Protein AF-A0A450TP76-F1 (afdb_monomer_lite)

Structure (mmCIF, N/CA/C/O backbone):
data_AF-A0A450TP76-F1
#
_entry.id   AF-A0A450TP76-F1
#
loop_
_atom_site.group_PDB
_atom_site.id
_atom_site.type_symbol
_atom_site.label_atom_id
_atom_site.label_alt_id
_atom_site.label_comp_id
_atom_site.label_asym_id
_atom_site.label_entity_id
_atom_site.label_seq_id
_atom_site.pdbx_PDB_ins_code
_atom_site.Cartn_x
_atom_site.Cartn_y
_atom_site.Cartn_z
_atom_site.occupancy
_atom_site.B_iso_or_equiv
_atom_site.auth_seq_id
_atom_site.auth_comp_id
_atom_site.auth_asym_id
_atom_site.auth_atom_id
_atom_site.pdbx_PDB_model_num
ATOM 1 N N . MET A 1 1 ? 53.605 15.739 -13.878 1.00 35.47 1 MET A N 1
ATOM 2 C CA . MET A 1 1 ? 52.770 15.724 -15.098 1.00 35.47 1 MET A CA 1
ATOM 3 C C . MET A 1 1 ? 51.366 15.284 -14.713 1.00 35.47 1 MET A C 1
ATOM 5 O O . MET A 1 1 ? 51.216 14.140 -14.309 1.00 35.47 1 MET A O 1
ATOM 9 N N . ASN A 1 2 ? 50.372 16.176 -14.780 1.00 50.88 2 ASN A N 1
ATOM 10 C CA . ASN A 1 2 ? 48.962 15.803 -14.623 1.00 50.88 2 ASN A CA 1
ATOM 11 C C . ASN A 1 2 ? 48.402 15.445 -15.998 1.00 50.88 2 ASN A C 1
ATOM 13 O O . ASN A 1 2 ? 48.177 16.322 -16.831 1.00 50.88 2 ASN A O 1
ATOM 17 N N . ASN A 1 3 ? 48.196 14.153 -16.227 1.00 54.59 3 ASN A N 1
ATOM 18 C CA . ASN A 1 3 ? 47.532 13.654 -17.420 1.00 54.59 3 ASN A CA 1
ATOM 19 C C . ASN A 1 3 ? 46.022 13.800 -17.208 1.00 54.59 3 ASN A C 1
ATOM 21 O O . ASN A 1 3 ? 45.378 12.902 -16.670 1.00 54.59 3 ASN A O 1
ATOM 25 N N . PHE A 1 4 ? 45.458 14.948 -17.588 1.00 59.00 4 PHE A N 1
ATOM 26 C CA . PHE A 1 4 ? 44.009 15.110 -17.662 1.00 59.00 4 PHE A CA 1
ATOM 27 C C . PHE A 1 4 ? 43.481 14.199 -18.770 1.00 59.00 4 PHE A C 1
ATOM 29 O O . PHE A 1 4 ? 43.553 14.518 -19.954 1.00 59.00 4 PHE A O 1
ATOM 36 N N . SER A 1 5 ? 43.001 13.022 -18.378 1.00 60.44 5 SER A N 1
ATOM 37 C CA . SER A 1 5 ? 42.274 12.139 -19.276 1.00 60.44 5 SER A CA 1
ATOM 38 C C . SER A 1 5 ? 40.857 12.683 -19.410 1.00 60.44 5 SER A C 1
ATOM 40 O O . SER A 1 5 ? 40.058 12.598 -18.481 1.00 60.44 5 SER A O 1
ATOM 42 N N . SER A 1 6 ? 40.571 13.297 -20.553 1.00 67.12 6 SER A N 1
ATOM 43 C CA . SER A 1 6 ? 39.218 13.639 -20.974 1.00 67.12 6 SER A CA 1
ATOM 44 C C . SER A 1 6 ? 38.911 12.802 -22.209 1.00 67.12 6 SER A C 1
ATOM 46 O O . SER A 1 6 ? 39.589 12.931 -23.228 1.00 67.12 6 SER A O 1
ATOM 48 N N . SER A 1 7 ? 37.945 11.890 -22.101 1.00 63.94 7 SER A N 1
ATOM 49 C CA . SER A 1 7 ? 37.386 11.202 -23.267 1.00 63.94 7 SER A CA 1
ATOM 50 C C . SER A 1 7 ? 36.231 12.025 -23.810 1.00 63.94 7 SER A C 1
ATOM 52 O O . SER A 1 7 ? 35.355 12.434 -23.052 1.00 63.94 7 SER A O 1
ATOM 54 N N . ALA A 1 8 ? 36.209 12.241 -25.125 1.00 64.12 8 ALA A N 1
ATOM 55 C CA . ALA A 1 8 ? 35.054 12.821 -25.791 1.00 64.12 8 ALA A CA 1
ATOM 56 C C . ALA A 1 8 ? 33.829 11.919 -25.563 1.00 64.12 8 ALA A C 1
ATOM 58 O O . ALA A 1 8 ? 33.860 10.726 -25.878 1.00 64.12 8 ALA A O 1
ATOM 59 N N . THR A 1 9 ? 32.754 12.482 -25.015 1.00 58.75 9 THR A N 1
ATOM 60 C CA . THR A 1 9 ? 31.431 11.851 -24.991 1.00 58.75 9 THR A CA 1
ATOM 61 C C . THR A 1 9 ? 30.924 11.792 -26.430 1.00 58.75 9 THR A C 1
ATOM 63 O O . THR A 1 9 ? 30.405 12.779 -26.951 1.00 58.75 9 THR A O 1
ATOM 66 N N . SER A 1 10 ? 31.163 10.679 -27.128 1.00 56.47 10 SER A N 1
ATOM 67 C CA . SER A 1 10 ? 30.574 10.463 -28.451 1.00 56.47 10 SER A CA 1
ATOM 68 C C . SER A 1 10 ? 29.093 10.106 -28.278 1.00 56.47 10 SER A C 1
ATOM 70 O O . SER A 1 10 ? 28.816 9.165 -27.532 1.00 56.47 10 SER A O 1
ATOM 72 N N . PRO A 1 11 ? 28.157 10.753 -28.993 1.00 57.94 11 PRO A N 1
ATOM 73 C CA . PRO A 1 11 ? 26.722 10.464 -28.872 1.00 57.94 11 PRO A CA 1
ATOM 74 C C . PRO A 1 11 ? 26.358 9.021 -29.268 1.00 57.94 11 PRO A C 1
ATOM 76 O O . PRO A 1 11 ? 25.344 8.501 -28.825 1.00 57.94 11 PRO A O 1
ATOM 79 N N . ASP A 1 12 ? 27.219 8.358 -30.044 1.00 58.19 12 ASP A N 1
ATOM 80 C CA . ASP A 1 12 ? 27.101 6.955 -30.477 1.00 58.19 12 ASP A CA 1
ATOM 81 C C . ASP A 1 12 ? 27.296 5.933 -29.334 1.00 58.19 12 ASP A C 1
ATOM 83 O O . ASP A 1 12 ? 26.926 4.770 -29.440 1.00 58.19 12 ASP A O 1
ATOM 87 N N . ARG A 1 13 ? 27.875 6.356 -28.201 1.00 57.38 13 ARG A N 1
ATOM 88 C CA . ARG A 1 13 ? 28.107 5.489 -27.029 1.00 57.38 13 ARG A CA 1
ATOM 89 C C . ARG A 1 13 ? 26.984 5.533 -25.996 1.00 57.38 13 ARG A C 1
ATOM 91 O O . ARG A 1 13 ? 26.977 4.698 -25.096 1.00 57.38 13 ARG A O 1
ATOM 98 N N . ASP A 1 14 ? 26.054 6.472 -26.146 1.00 63.97 14 ASP A N 1
ATOM 99 C CA . ASP A 1 14 ? 24.886 6.633 -25.276 1.00 63.97 14 ASP A CA 1
ATOM 100 C C . ASP A 1 14 ? 23.625 5.987 -25.875 1.00 63.97 14 ASP A C 1
ATOM 102 O O . ASP A 1 14 ? 22.513 6.203 -25.387 1.00 63.97 14 ASP A O 1
ATOM 106 N N . GLU A 1 15 ? 23.774 5.172 -26.925 1.00 71.38 15 GLU A N 1
ATOM 107 C CA . GLU A 1 15 ? 22.676 4.395 -27.495 1.00 71.38 15 GLU A CA 1
ATOM 108 C C . GLU A 1 15 ? 22.346 3.202 -26.584 1.00 71.38 15 GLU A C 1
ATOM 110 O O . GLU A 1 15 ? 22.737 2.055 -26.801 1.00 71.38 15 GLU A O 1
ATOM 115 N N . TYR A 1 16 ? 21.625 3.491 -25.501 1.00 75.12 16 TYR A N 1
ATOM 116 C CA . TYR A 1 16 ? 21.031 2.466 -24.656 1.00 75.12 16 TYR A CA 1
ATOM 117 C C . TYR A 1 16 ? 19.843 1.826 -25.384 1.00 75.12 16 TYR A C 1
ATOM 119 O O . TYR A 1 16 ? 19.025 2.537 -25.981 1.00 75.12 16 TYR A O 1
ATOM 127 N N . PRO A 1 17 ? 19.686 0.491 -25.308 1.00 81.62 17 PRO A N 1
ATOM 128 C CA . PRO A 1 17 ? 18.506 -0.159 -25.851 1.00 81.62 17 PRO A CA 1
ATOM 129 C C . PRO A 1 17 ? 17.259 0.424 -25.186 1.00 81.62 17 PRO A C 1
ATOM 131 O O . PRO A 1 17 ? 17.207 0.613 -23.967 1.00 81.62 17 PRO A O 1
ATOM 134 N N . LYS A 1 18 ? 16.242 0.723 -25.998 1.00 85.94 18 LYS A N 1
ATOM 135 C CA . LYS A 1 18 ? 14.968 1.239 -25.493 1.00 85.94 18 LYS A CA 1
ATOM 136 C C . LYS A 1 18 ? 14.377 0.227 -24.517 1.00 85.94 18 LYS A C 1
ATOM 138 O O . LYS A 1 18 ? 14.218 -0.938 -24.869 1.00 85.94 18 LYS A O 1
ATOM 143 N N . VAL A 1 19 ? 14.025 0.693 -23.321 1.00 87.94 19 VAL A N 1
ATOM 144 C CA . VAL A 1 19 ? 13.337 -0.128 -22.320 1.00 87.94 19 VAL A CA 1
ATOM 145 C C . VAL A 1 19 ? 12.014 -0.607 -22.912 1.00 87.94 19 VAL A C 1
ATOM 147 O O . VAL A 1 19 ? 11.170 0.200 -23.304 1.00 87.94 19 VAL A O 1
ATOM 150 N N . THR A 1 20 ? 11.849 -1.923 -22.996 1.00 91.94 20 THR A N 1
ATOM 151 C CA . THR A 1 20 ? 10.643 -2.563 -23.522 1.00 91.94 20 THR A CA 1
ATOM 152 C C . THR A 1 20 ? 9.717 -3.003 -22.389 1.00 91.94 20 THR A C 1
ATOM 154 O O . THR A 1 20 ? 10.132 -3.152 -21.239 1.00 91.94 20 THR A O 1
ATOM 157 N N . GLN A 1 21 ? 8.450 -3.281 -22.708 1.00 90.12 21 GLN A N 1
ATOM 158 C CA . GLN A 1 21 ? 7.511 -3.851 -21.734 1.00 90.12 21 GLN A CA 1
ATOM 159 C C . GLN A 1 21 ? 8.015 -5.193 -21.173 1.00 90.12 21 GLN A C 1
ATOM 161 O O . GLN A 1 21 ? 7.918 -5.433 -19.974 1.00 90.12 21 GLN A O 1
ATOM 166 N N . ALA A 1 22 ? 8.665 -6.013 -22.007 1.00 90.31 22 ALA A N 1
ATOM 167 C CA . ALA A 1 22 ? 9.261 -7.281 -21.587 1.00 90.31 22 ALA A CA 1
ATOM 168 C C . ALA A 1 22 ? 10.394 -7.106 -20.556 1.00 90.31 22 ALA A C 1
ATOM 170 O O . ALA A 1 22 ? 10.682 -8.023 -19.784 1.00 90.31 22 ALA A O 1
ATOM 171 N N . ASP A 1 23 ? 11.049 -5.944 -20.516 1.00 89.62 23 ASP A N 1
ATOM 172 C CA . ASP A 1 23 ? 12.054 -5.635 -19.495 1.00 89.62 23 ASP A CA 1
ATOM 173 C C . ASP A 1 23 ? 11.399 -5.319 -18.149 1.00 89.62 23 ASP A C 1
ATOM 175 O O . ASP A 1 23 ? 11.878 -5.770 -17.108 1.00 89.62 23 ASP A O 1
ATOM 179 N N . LEU A 1 24 ? 10.263 -4.618 -18.172 1.00 88.88 24 LEU A N 1
ATOM 180 C CA . LEU A 1 24 ? 9.474 -4.320 -16.977 1.00 88.88 24 LEU A CA 1
ATOM 181 C C . LEU A 1 24 ? 8.795 -5.572 -16.415 1.00 88.88 24 LEU A C 1
ATOM 183 O O . LEU A 1 24 ? 8.792 -5.769 -15.202 1.00 88.88 24 LEU A O 1
ATOM 187 N N . ASP A 1 25 ? 8.280 -6.445 -17.280 1.00 88.31 25 ASP A N 1
ATOM 188 C CA . ASP A 1 25 ? 7.608 -7.683 -16.870 1.00 88.31 25 ASP A CA 1
ATOM 189 C C . ASP A 1 25 ? 8.575 -8.659 -16.178 1.00 88.31 25 ASP A C 1
ATOM 191 O O . ASP A 1 25 ? 8.190 -9.412 -15.283 1.00 88.31 25 ASP A O 1
ATOM 195 N N . ARG A 1 26 ? 9.861 -8.621 -16.555 1.00 87.69 26 ARG A N 1
ATOM 196 C CA . ARG A 1 26 ? 10.935 -9.405 -15.920 1.00 87.69 26 ARG A CA 1
ATOM 197 C C . ARG A 1 26 ? 11.525 -8.732 -14.678 1.00 87.69 26 ARG A C 1
ATOM 199 O O . ARG A 1 26 ? 12.296 -9.369 -13.952 1.00 87.69 26 ARG A O 1
ATOM 206 N N . ALA A 1 27 ? 11.207 -7.464 -14.425 1.00 87.94 27 ALA A N 1
ATOM 207 C CA . ALA A 1 27 ? 11.795 -6.708 -13.331 1.00 87.94 27 ALA A CA 1
ATOM 208 C C . ALA A 1 27 ? 11.335 -7.240 -11.963 1.00 87.94 27 ALA A C 1
ATOM 210 O O . ALA A 1 27 ? 10.174 -7.590 -11.750 1.00 87.94 27 ALA A O 1
ATOM 211 N N . ARG A 1 28 ? 12.256 -7.265 -10.992 1.00 86.38 28 ARG A N 1
ATOM 212 C CA . ARG A 1 28 ? 11.961 -7.627 -9.598 1.00 86.38 28 ARG A CA 1
ATOM 213 C C . ARG A 1 28 ? 12.002 -6.389 -8.716 1.00 86.38 28 ARG A C 1
ATOM 215 O O . ARG A 1 28 ? 12.976 -5.641 -8.751 1.00 86.38 28 ARG A O 1
ATOM 222 N N . PHE A 1 29 ? 10.968 -6.205 -7.900 1.00 84.94 29 PHE A N 1
ATOM 223 C CA . PHE A 1 29 ? 10.948 -5.151 -6.891 1.00 84.94 29 PHE A CA 1
ATOM 224 C C . PHE A 1 29 ? 11.952 -5.479 -5.778 1.00 84.94 29 PHE A C 1
ATOM 226 O O . PHE A 1 29 ? 11.985 -6.607 -5.282 1.00 84.94 29 PHE A O 1
ATOM 233 N N . ARG A 1 30 ? 12.811 -4.515 -5.434 1.00 86.00 30 ARG A N 1
ATOM 234 C CA . ARG A 1 30 ? 13.863 -4.679 -4.426 1.00 86.00 30 ARG A CA 1
ATOM 235 C C . ARG A 1 30 ? 13.968 -3.427 -3.559 1.00 86.00 30 ARG A C 1
ATOM 237 O O . ARG A 1 30 ? 13.882 -2.321 -4.086 1.00 86.00 30 ARG A O 1
ATOM 244 N N . VAL A 1 31 ? 14.234 -3.608 -2.269 1.00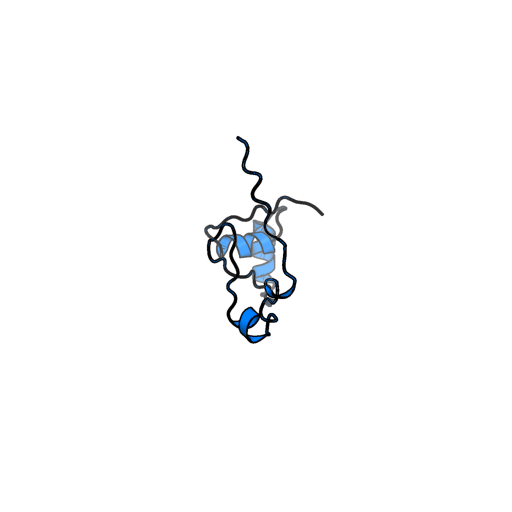 84.44 31 VAL A N 1
ATOM 245 C CA . VAL A 1 31 ? 14.571 -2.545 -1.307 1.00 84.44 31 VAL A CA 1
ATOM 246 C C . VAL A 1 31 ? 15.898 -2.926 -0.654 1.00 84.44 31 VAL A C 1
ATOM 248 O O . VAL A 1 31 ? 16.088 -4.077 -0.275 1.00 84.44 31 VAL A O 1
ATOM 251 N N . GLY A 1 32 ? 16.875 -2.014 -0.610 1.00 87.56 32 GLY A N 1
ATOM 252 C CA . GLY A 1 32 ? 18.207 -2.329 -0.067 1.00 87.56 32 GLY A CA 1
ATOM 253 C C . GLY A 1 32 ? 18.911 -3.495 -0.779 1.00 87.56 32 GLY A C 1
ATOM 254 O O . GLY A 1 32 ? 19.598 -4.285 -0.143 1.00 87.56 32 GLY A O 1
ATOM 255 N N . LEU A 1 33 ? 18.696 -3.642 -2.094 1.00 84.44 33 LEU A N 1
ATOM 256 C CA . LEU A 1 33 ? 19.159 -4.775 -2.914 1.00 84.44 33 LEU A CA 1
ATOM 257 C C . LEU A 1 33 ? 18.555 -6.141 -2.538 1.00 84.44 33 LEU A C 1
ATOM 259 O O . LEU A 1 33 ? 18.896 -7.142 -3.170 1.00 84.44 33 LEU A O 1
ATOM 263 N N . GLN A 1 34 ? 17.608 -6.218 -1.608 1.00 83.56 34 GLN A N 1
ATOM 264 C CA . GLN A 1 34 ? 16.889 -7.451 -1.292 1.00 83.56 34 GLN A CA 1
ATOM 265 C C . GLN A 1 34 ? 15.569 -7.516 -2.069 1.00 83.56 34 GLN A C 1
ATOM 267 O O . GLN A 1 34 ? 14.904 -6.489 -2.200 1.00 83.56 34 GLN A O 1
ATOM 272 N N . PRO A 1 35 ? 15.202 -8.672 -2.657 1.00 82.38 35 PRO A N 1
ATOM 273 C CA . PRO A 1 35 ? 13.895 -8.847 -3.279 1.00 82.38 35 PRO A CA 1
ATOM 274 C C . PRO A 1 35 ? 12.797 -8.707 -2.229 1.00 82.38 35 PRO A C 1
ATOM 276 O O . PRO A 1 35 ? 12.797 -9.435 -1.242 1.00 82.38 35 PRO A O 1
ATOM 279 N N . GLU A 1 36 ? 11.865 -7.791 -2.480 1.00 81.94 36 GLU A N 1
ATOM 280 C CA . GLU A 1 36 ? 10.809 -7.442 -1.534 1.00 81.94 36 GLU A CA 1
ATOM 281 C C . GLU A 1 36 ? 9.441 -7.808 -2.131 1.00 81.94 36 GLU A C 1
ATOM 283 O O . GLU A 1 36 ? 9.176 -7.495 -3.303 1.00 81.94 36 GLU A O 1
ATOM 288 N N . PRO A 1 37 ? 8.551 -8.484 -1.381 1.00 79.50 37 PRO A N 1
ATOM 289 C CA . PRO A 1 37 ? 7.178 -8.685 -1.817 1.00 79.50 37 PRO A CA 1
ATOM 290 C C . PRO A 1 37 ? 6.483 -7.344 -2.070 1.00 79.50 37 PRO A C 1
ATOM 292 O O . PRO A 1 37 ? 6.586 -6.386 -1.305 1.00 79.50 37 PRO A O 1
ATOM 295 N N . ARG A 1 38 ? 5.717 -7.263 -3.160 1.00 77.44 38 ARG A N 1
ATOM 296 C CA . ARG A 1 38 ? 4.904 -6.072 -3.427 1.00 77.44 38 ARG A CA 1
ATOM 297 C C . ARG A 1 38 ? 3.736 -6.050 -2.450 1.00 77.44 38 ARG A C 1
ATOM 299 O O . ARG A 1 38 ? 3.020 -7.042 -2.325 1.00 77.44 38 ARG A O 1
ATOM 306 N N . ARG A 1 39 ? 3.501 -4.904 -1.808 1.00 76.00 39 ARG A N 1
ATOM 307 C CA . ARG A 1 39 ? 2.335 -4.706 -0.942 1.00 76.00 39 ARG A CA 1
ATOM 308 C C . ARG A 1 39 ? 1.053 -4.907 -1.751 1.00 76.00 39 ARG A C 1
ATOM 310 O O . ARG A 1 39 ? 0.774 -4.146 -2.675 1.00 76.00 39 ARG A O 1
ATOM 317 N N . GLN A 1 40 ? 0.268 -5.914 -1.384 1.00 73.56 40 GLN A N 1
ATOM 318 C CA . GLN A 1 40 ? -1.024 -6.185 -2.008 1.00 73.56 40 GLN A CA 1
ATOM 319 C C . GLN A 1 40 ? -2.141 -5.541 -1.189 1.00 73.56 40 GLN A C 1
ATOM 321 O O . GLN A 1 40 ? -2.183 -5.651 0.038 1.00 73.56 40 GLN A O 1
ATOM 326 N N . ARG A 1 41 ? -3.055 -4.849 -1.872 1.00 78.12 41 ARG A N 1
ATOM 327 C CA . ARG A 1 41 ? -4.295 -4.361 -1.269 1.00 78.12 41 ARG A CA 1
ATOM 328 C C . ARG A 1 41 ? -5.414 -5.302 -1.677 1.00 78.12 41 ARG A C 1
ATOM 330 O O . ARG A 1 41 ? -5.754 -5.372 -2.852 1.00 78.12 41 ARG A O 1
ATOM 337 N N . ILE A 1 42 ? -5.993 -5.973 -0.692 1.00 80.25 42 ILE A N 1
ATOM 338 C CA . ILE A 1 42 ? -7.166 -6.824 -0.876 1.00 80.25 42 ILE A CA 1
ATOM 339 C C . ILE A 1 42 ? -8.371 -6.215 -0.158 1.00 80.25 42 ILE A C 1
ATOM 341 O O . ILE A 1 42 ? -8.224 -5.553 0.873 1.00 80.25 42 ILE A O 1
ATOM 345 N N . THR A 1 43 ? -9.556 -6.430 -0.723 1.00 82.38 43 THR A N 1
ATOM 346 C CA . THR A 1 43 ? -10.841 -6.111 -0.094 1.00 82.38 43 THR A CA 1
ATOM 347 C C . THR A 1 43 ? -11.457 -7.426 0.357 1.00 82.38 43 THR A C 1
ATOM 349 O O . THR A 1 43 ? -11.684 -8.304 -0.470 1.00 82.38 43 THR A O 1
ATOM 352 N N . LEU A 1 44 ? -11.698 -7.569 1.659 1.00 81.44 44 LEU A N 1
ATOM 353 C CA . LEU A 1 44 ? -12.288 -8.764 2.254 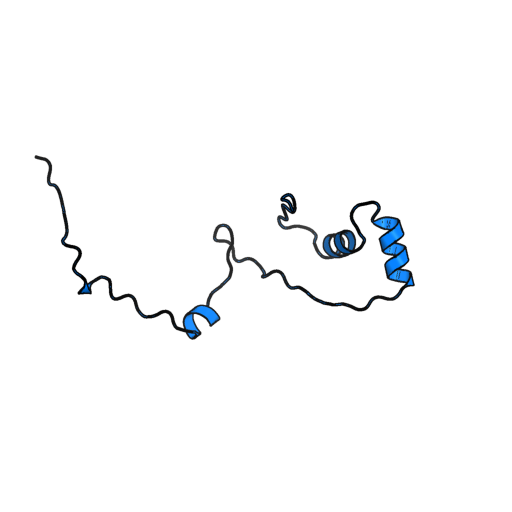1.00 81.44 44 LEU A CA 1
ATOM 354 C C . LEU A 1 44 ? -13.564 -8.378 3.000 1.00 81.44 44 LEU A C 1
ATOM 356 O O . LEU A 1 44 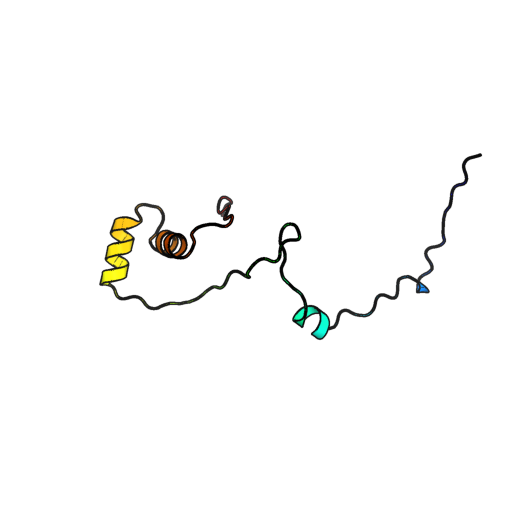? -13.559 -7.424 3.779 1.00 81.44 44 LEU A O 1
ATOM 360 N N . SER A 1 45 ? -14.632 -9.136 2.779 1.00 84.06 45 SER A N 1
ATOM 361 C CA . SER A 1 45 ? -15.853 -9.041 3.576 1.00 84.06 45 SER A CA 1
ATOM 362 C C . SER A 1 45 ? -15.698 -9.890 4.835 1.00 84.06 45 SER A C 1
ATOM 364 O O . SER A 1 45 ? -15.379 -11.073 4.747 1.00 84.06 45 SER A O 1
ATOM 366 N N . LEU A 1 46 ? -15.917 -9.286 6.000 1.00 83.44 46 LEU A N 1
ATOM 367 C CA . LEU A 1 46 ? -15.866 -9.953 7.301 1.00 83.44 46 LEU A CA 1
ATOM 368 C C . LEU A 1 46 ? -17.245 -9.896 7.959 1.00 83.44 46 LEU A C 1
ATOM 370 O O . LEU A 1 46 ? -17.979 -8.926 7.775 1.00 83.44 46 LEU A O 1
ATOM 374 N N . ASP A 1 47 ? -17.568 -10.926 8.738 1.00 88.62 47 ASP A N 1
ATOM 375 C CA . ASP A 1 47 ? -18.757 -10.942 9.591 1.00 88.62 47 ASP A CA 1
ATOM 376 C C . ASP A 1 47 ? -18.676 -9.814 10.640 1.00 88.62 47 ASP A C 1
ATOM 378 O O . ASP A 1 47 ? -17.602 -9.490 11.158 1.00 88.62 47 ASP A O 1
ATOM 382 N N . ILE A 1 48 ? -19.828 -9.232 10.965 1.00 88.12 48 ILE A N 1
ATOM 383 C CA . ILE A 1 48 ? -20.012 -8.169 11.955 1.00 88.12 48 ILE A CA 1
ATOM 384 C C . ILE A 1 48 ? -19.433 -8.588 13.309 1.00 88.12 48 ILE A C 1
ATOM 386 O O . ILE A 1 48 ? -18.692 -7.813 13.914 1.00 88.12 48 ILE A O 1
ATOM 390 N N . ASN A 1 49 ? -19.671 -9.833 13.735 1.00 87.56 49 ASN A N 1
ATOM 391 C CA . ASN A 1 49 ? -19.176 -10.338 15.021 1.00 87.56 49 ASN A CA 1
ATOM 392 C C . ASN A 1 49 ? -17.640 -10.299 15.105 1.00 87.56 49 ASN A C 1
ATOM 394 O O . ASN A 1 49 ? -17.059 -9.961 16.138 1.00 87.56 49 ASN A O 1
ATOM 398 N N . LEU A 1 50 ? -16.962 -10.601 13.993 1.00 83.56 50 LEU A N 1
ATOM 399 C CA . LEU A 1 50 ? -15.503 -10.539 13.909 1.00 83.56 50 LEU A CA 1
ATOM 400 C C . LEU A 1 50 ? -15.011 -9.091 13.923 1.00 83.56 50 LEU A C 1
ATOM 402 O O . LEU A 1 50 ? -14.035 -8.777 14.604 1.00 83.56 50 LEU A O 1
ATOM 406 N N . ILE A 1 51 ? -15.696 -8.196 13.207 1.00 83.00 51 ILE A N 1
ATOM 407 C CA . ILE A 1 51 ? -15.361 -6.768 13.195 1.00 83.00 51 ILE A CA 1
ATOM 408 C C . ILE A 1 51 ? -15.473 -6.185 14.609 1.00 83.00 51 ILE A C 1
ATOM 410 O O . ILE A 1 51 ? -14.584 -5.446 15.028 1.00 83.00 51 ILE A O 1
ATOM 414 N N . GLU A 1 52 ? -16.523 -6.518 15.358 1.00 85.06 52 GLU A N 1
ATOM 415 C CA . GLU A 1 52 ? -16.717 -6.062 16.739 1.00 85.06 52 GLU A CA 1
ATOM 416 C C . GLU A 1 52 ? -15.652 -6.607 17.692 1.00 85.06 52 GLU A C 1
ATOM 418 O O . GLU A 1 52 ? -15.067 -5.838 18.460 1.00 85.06 52 GLU A O 1
ATOM 423 N N . TYR A 1 53 ? -15.315 -7.896 17.581 1.00 83.94 53 TYR A N 1
ATOM 424 C CA . TYR A 1 53 ? -14.223 -8.496 18.346 1.00 83.94 53 TYR A CA 1
ATOM 425 C C . TYR A 1 53 ? -12.905 -7.743 18.128 1.00 83.94 53 TYR A C 1
ATOM 427 O O . TYR A 1 53 ? -12.274 -7.298 19.092 1.00 83.94 53 TYR A O 1
ATOM 435 N N . PHE A 1 54 ? -12.507 -7.514 16.871 1.00 81.25 54 PHE A N 1
ATOM 436 C CA . PHE A 1 54 ? -11.266 -6.794 16.585 1.00 81.25 54 PHE A CA 1
ATOM 437 C C . PHE A 1 54 ? -11.343 -5.310 16.940 1.00 81.25 54 PHE A C 1
ATOM 439 O O . PHE A 1 54 ? -10.337 -4.754 17.373 1.00 81.25 54 PHE A O 1
ATOM 446 N N . LYS A 1 55 ? -12.507 -4.662 16.820 1.00 81.19 55 LYS A N 1
ATOM 447 C CA . LYS A 1 55 ? -12.704 -3.287 17.306 1.00 81.19 55 LYS A CA 1
ATOM 448 C C . LYS A 1 55 ? -12.477 -3.192 18.814 1.00 81.19 55 LYS A C 1
ATOM 450 O O . LYS A 1 55 ? -11.776 -2.287 19.248 1.00 81.19 55 LYS A O 1
ATOM 455 N N . SER A 1 56 ? -12.994 -4.144 19.593 1.00 82.81 56 SER A N 1
ATOM 456 C CA . SER A 1 56 ? -12.791 -4.175 21.050 1.00 82.81 56 SER A CA 1
ATOM 457 C C . SER A 1 56 ? -11.325 -4.405 21.442 1.00 82.81 56 SER A C 1
ATOM 459 O O . SER A 1 56 ? -10.862 -3.895 22.458 1.00 82.81 56 SER A O 1
ATOM 461 N N . LYS A 1 57 ? -10.577 -5.148 20.616 1.00 79.62 57 LYS A N 1
ATOM 462 C CA . LYS A 1 57 ? -9.165 -5.481 20.845 1.00 79.62 57 LYS A CA 1
ATOM 463 C C . LYS A 1 57 ? -8.182 -4.427 20.333 1.00 79.62 57 LYS A C 1
ATOM 465 O O . LYS A 1 57 ? -7.075 -4.356 20.852 1.00 79.62 57 LYS A O 1
ATOM 470 N N . ALA A 1 58 ? -8.545 -3.647 19.314 1.00 72.31 58 ALA A N 1
ATOM 471 C CA . ALA A 1 58 ? -7.620 -2.751 18.612 1.00 72.31 58 ALA A CA 1
ATOM 472 C C . ALA A 1 58 ? -7.342 -1.425 19.322 1.00 72.31 58 ALA A C 1
ATOM 474 O O . ALA A 1 58 ? -6.381 -0.749 18.953 1.00 72.31 58 ALA A O 1
ATOM 475 N N . GLY A 1 59 ? -8.164 -1.044 20.305 1.00 70.81 59 GLY A N 1
ATOM 476 C CA . GLY A 1 59 ? -8.057 0.268 20.945 1.00 70.81 59 GLY A CA 1
ATOM 477 C C . GLY A 1 59 ? -8.019 1.391 19.899 1.00 70.81 59 GLY A C 1
ATOM 478 O O . GLY A 1 59 ? -8.844 1.422 18.987 1.00 70.81 59 GLY A O 1
ATOM 479 N N . GLU A 1 60 ? -7.024 2.275 19.989 1.00 64.00 60 GLU A N 1
ATOM 480 C CA . GLU A 1 60 ? -6.834 3.407 19.065 1.00 64.00 60 GLU A CA 1
ATOM 481 C C . GLU A 1 60 ? -6.252 3.023 17.693 1.00 64.00 60 GLU A C 1
ATOM 483 O O . GLU A 1 60 ? -6.395 3.774 16.731 1.00 64.00 60 GLU A O 1
ATOM 488 N N . GLN A 1 61 ? -5.612 1.855 17.553 1.00 63.75 61 GLN A N 1
ATOM 489 C CA . GLN A 1 61 ? -4.856 1.516 16.337 1.00 63.75 61 GLN A CA 1
ATOM 490 C C . GLN A 1 61 ? -5.721 1.011 15.171 1.00 63.75 61 GLN A C 1
ATOM 492 O O . GLN A 1 61 ? -5.207 0.770 14.077 1.00 63.75 61 GLN A O 1
ATOM 497 N N . GLY A 1 62 ? -7.037 0.892 15.359 1.00 71.94 62 GLY A N 1
ATOM 498 C CA . GLY A 1 62 ? -7.971 0.417 14.341 1.00 71.94 62 GLY A CA 1
ATOM 499 C C . GLY A 1 62 ? -7.820 -1.081 14.039 1.00 71.94 62 GLY A C 1
ATOM 500 O O . GLY A 1 62 ? -6.726 -1.626 13.908 1.00 71.94 62 GLY A O 1
ATOM 501 N N . TYR A 1 63 ? -8.943 -1.783 13.882 1.00 77.12 63 TYR A N 1
ATOM 502 C CA . TYR A 1 63 ? -8.971 -3.245 13.698 1.00 77.12 63 TYR A CA 1
ATOM 503 C C . TYR A 1 63 ? -8.156 -3.745 12.491 1.00 77.12 63 TYR A C 1
ATOM 505 O O . TYR A 1 63 ? -7.635 -4.859 12.502 1.00 77.12 63 TYR A O 1
ATOM 513 N N . ARG A 1 64 ? -7.987 -2.907 11.460 1.00 72.75 64 ARG A N 1
ATOM 514 C CA . ARG A 1 64 ? -7.180 -3.217 10.271 1.00 72.75 64 ARG A CA 1
ATOM 515 C C . ARG A 1 64 ? -5.700 -3.431 10.604 1.00 72.75 64 ARG A C 1
ATOM 517 O O . ARG A 1 64 ? -5.057 -4.263 9.970 1.00 72.75 64 ARG A O 1
ATOM 524 N N . THR A 1 65 ? -5.169 -2.707 11.586 1.00 71.44 65 THR A N 1
ATOM 525 C CA . THR A 1 65 ? -3.763 -2.812 12.001 1.00 71.44 65 THR A CA 1
ATOM 526 C C . THR A 1 65 ? -3.510 -4.138 12.707 1.00 71.44 65 THR A C 1
ATOM 528 O O . THR A 1 65 ? -2.549 -4.823 12.372 1.00 71.44 65 THR A O 1
ATOM 531 N N . LEU A 1 66 ? -4.431 -4.571 13.578 1.00 68.12 66 LEU A N 1
ATOM 532 C CA . LEU A 1 66 ? -4.353 -5.884 14.227 1.00 68.12 66 LEU A CA 1
ATOM 533 C C . LEU A 1 66 ? -4.400 -7.042 13.228 1.00 68.12 66 LEU A C 1
ATOM 535 O O . LEU A 1 66 ? -3.624 -7.985 13.349 1.00 68.12 66 LEU A O 1
ATOM 539 N N . ILE A 1 67 ? -5.283 -6.971 12.229 1.00 73.06 67 ILE A N 1
ATOM 540 C CA . ILE A 1 67 ? -5.381 -8.014 11.198 1.00 73.06 67 ILE A CA 1
ATOM 541 C C . ILE A 1 67 ? -4.059 -8.131 10.432 1.00 73.06 67 ILE A C 1
ATOM 543 O O . ILE A 1 67 ? -3.585 -9.236 10.182 1.00 73.06 67 ILE A O 1
ATOM 547 N N . ASN A 1 68 ? -3.427 -7.008 10.092 1.00 70.12 68 ASN A N 1
ATOM 548 C CA . ASN A 1 68 ? -2.128 -7.037 9.422 1.00 70.12 68 ASN A CA 1
ATOM 549 C C . ASN A 1 68 ? -1.015 -7.565 10.342 1.00 70.12 68 ASN A C 1
ATOM 551 O O . ASN A 1 68 ? -0.148 -8.285 9.862 1.00 70.12 68 ASN A O 1
ATOM 555 N N . LEU A 1 69 ? -1.067 -7.259 11.643 1.00 64.00 69 LEU A N 1
ATOM 556 C CA . LEU A 1 69 ? -0.091 -7.719 12.636 1.00 64.00 69 LEU A CA 1
ATOM 557 C C . LEU A 1 69 ? -0.132 -9.245 12.825 1.00 64.00 69 LEU A C 1
ATOM 559 O O . LEU A 1 69 ? 0.908 -9.886 12.900 1.00 64.00 69 LEU A O 1
ATOM 563 N N . ILE A 1 70 ? -1.328 -9.842 12.850 1.00 62.00 70 ILE A N 1
ATOM 564 C CA . ILE A 1 70 ? -1.496 -11.301 12.991 1.00 62.00 70 ILE A CA 1
ATOM 565 C C . ILE A 1 70 ? -0.984 -12.040 11.748 1.00 62.00 70 ILE A C 1
ATOM 567 O O . ILE A 1 70 ? -0.393 -13.109 11.861 1.00 62.00 70 ILE A O 1
ATOM 571 N N . ASN A 1 71 ? -1.179 -11.458 10.562 1.00 58.66 71 ASN A N 1
ATOM 572 C CA . ASN A 1 71 ? -0.687 -12.029 9.306 1.00 58.66 71 ASN A CA 1
ATOM 573 C C . ASN A 1 71 ? 0.804 -11.746 9.054 1.00 58.66 71 ASN A C 1
ATOM 575 O O . ASN A 1 71 ? 1.378 -12.293 8.115 1.00 58.66 71 ASN A O 1
ATOM 579 N N . GLY A 1 72 ? 1.417 -10.879 9.861 1.00 53.03 72 GLY A N 1
ATOM 580 C CA . GLY A 1 72 ? 2.760 -10.358 9.660 1.00 53.03 72 GLY A CA 1
ATOM 581 C C . GLY A 1 72 ? 3.568 -10.411 10.946 1.00 53.03 72 GLY A C 1
ATOM 582 O O . GLY A 1 72 ? 3.843 -9.380 11.552 1.00 53.03 72 GLY A O 1
ATOM 583 N N . SER A 1 73 ? 3.997 -11.609 11.340 1.00 46.06 73 SER A N 1
ATOM 584 C CA . SER A 1 73 ? 5.253 -11.694 12.080 1.00 46.06 73 SER A CA 1
ATOM 585 C C . SER A 1 73 ? 6.374 -11.294 11.124 1.00 46.06 73 SER A C 1
ATOM 587 O O . SER A 1 73 ? 6.738 -12.072 10.249 1.00 46.06 73 SER A O 1
ATOM 589 N N . ASP A 1 74 ? 6.864 -10.072 11.333 1.00 52.59 74 ASP A N 1
ATOM 590 C CA . ASP A 1 74 ? 8.170 -9.562 10.914 1.00 52.59 74 ASP A CA 1
ATOM 591 C C . ASP A 1 74 ? 8.367 -9.350 9.401 1.00 52.59 74 ASP A C 1
ATOM 593 O O . ASP A 1 74 ? 8.403 -10.315 8.643 1.00 52.59 74 ASP A O 1
ATOM 597 N N . ARG A 1 75 ? 8.460 -8.077 8.972 1.00 51.91 75 ARG A N 1
ATOM 598 C CA . ARG A 1 75 ? 9.582 -7.437 8.236 1.00 51.91 75 ARG A CA 1
ATOM 599 C C . ARG A 1 75 ? 9.239 -5.953 8.024 1.00 51.91 75 ARG A C 1
ATOM 601 O O . ARG A 1 75 ? 8.414 -5.608 7.184 1.00 51.91 75 ARG A O 1
ATOM 608 N N . ASP A 1 76 ? 9.827 -5.091 8.848 1.00 47.78 76 ASP A N 1
ATOM 609 C CA . ASP A 1 76 ? 10.080 -3.667 8.584 1.00 47.78 76 ASP A CA 1
ATOM 610 C C . ASP A 1 76 ? 8.936 -2.824 7.988 1.00 47.78 76 ASP A C 1
ATOM 612 O O . ASP A 1 76 ? 8.935 -2.440 6.819 1.00 47.78 76 ASP A O 1
ATOM 616 N N . CYS A 1 77 ? 7.985 -2.419 8.830 1.00 43.12 77 CYS A N 1
ATOM 617 C CA . CYS A 1 77 ? 7.068 -1.326 8.505 1.00 43.12 77 CYS A CA 1
ATOM 618 C C . CYS A 1 77 ? 7.363 -0.105 9.389 1.00 43.12 77 CYS A C 1
ATOM 620 O O . CYS A 1 77 ? 6.775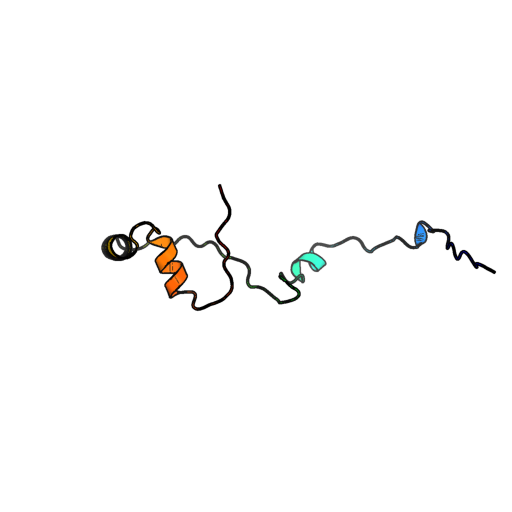 0.017 10.466 1.00 43.12 77 CYS A O 1
ATOM 622 N N . PRO A 1 78 ? 8.198 0.856 8.945 1.00 45.28 78 PRO A N 1
ATOM 623 C CA . PRO A 1 78 ? 8.166 2.199 9.494 1.00 45.28 78 PRO A CA 1
ATOM 624 C C . PRO A 1 78 ? 6.927 2.889 8.916 1.00 45.28 78 PRO A C 1
ATOM 626 O O . PRO A 1 78 ? 7.011 3.698 7.997 1.00 45.28 78 PRO A O 1
ATOM 629 N N . ILE A 1 79 ? 5.743 2.554 9.432 1.00 47.16 79 ILE A N 1
ATOM 630 C CA . ILE A 1 79 ? 4.547 3.375 9.207 1.00 47.16 79 ILE A CA 1
ATOM 631 C C . ILE A 1 79 ? 4.557 4.491 10.254 1.00 47.16 79 ILE A C 1
ATOM 633 O O . ILE A 1 79 ? 3.690 4.580 11.116 1.00 47.16 79 ILE A O 1
ATOM 637 N N . LEU A 1 80 ? 5.597 5.324 10.206 1.00 47.91 80 LEU A N 1
ATOM 638 C CA . LEU A 1 80 ? 5.622 6.609 10.888 1.00 47.91 80 LEU A CA 1
ATOM 639 C C . LEU A 1 80 ? 6.056 7.669 9.872 1.00 47.91 80 LEU A C 1
ATOM 641 O O . LEU A 1 80 ? 7.213 7.737 9.470 1.00 47.91 80 LEU A O 1
ATOM 645 N N . GLY A 1 81 ? 5.076 8.448 9.427 1.00 36.50 81 GLY A N 1
ATOM 646 C CA . GLY A 1 81 ? 5.177 9.451 8.369 1.00 36.50 81 GLY A CA 1
ATOM 647 C C . GLY A 1 81 ? 3.823 9.536 7.659 1.00 36.50 81 GLY A C 1
ATOM 648 O O . GLY A 1 81 ? 3.613 8.806 6.700 1.00 36.50 81 GLY A O 1
ATOM 649 N N . GLN A 1 82 ? 2.800 10.157 8.268 1.00 36.34 82 GLN A N 1
ATOM 650 C CA . GLN A 1 82 ? 2.466 11.587 8.069 1.00 36.34 82 GLN A CA 1
ATOM 651 C C . GLN A 1 82 ? 2.170 11.834 6.572 1.00 36.34 82 GLN A C 1
ATOM 653 O O . GLN A 1 82 ? 3.085 11.698 5.770 1.00 36.34 82 GLN A O 1
ATOM 658 N N . GLN A 1 83 ? 0.977 12.158 6.074 1.00 37.00 83 GLN A N 1
ATOM 659 C CA . GLN A 1 83 ? -0.302 12.673 6.581 1.00 37.00 83 GLN A CA 1
ATOM 660 C C . GLN A 1 83 ? -1.412 12.177 5.639 1.00 37.00 83 GLN A C 1
ATOM 662 O O . GLN A 1 83 ? -1.082 11.841 4.476 1.00 37.00 83 GLN A O 1
#

Sequence (83 aa):
MNNFSSSATSPDRDEYPKVTQADLDRARFRVGLQPEPRRQRITLSLDINLIEYFKSKAGEQGYRTLINLINGSDRDCPILGQQ

pLDDT: mean 71.23, std 15.45, range [35.47, 91.94]

Foldseek 3Di:
DDDPDDDDPDVVVVPDPPDDPVNVVPDFDDDPNHGDDDDDDDDDDDDPVVLVVLVVVCPPNHSVVVVVVVVDPDDDDPPPDDD

Radius of gyration: 24.64 Å; chains: 1; bounding box: 73×28×52 Å

Secondary structure (DSSP, 8-state):
----------GGG--PPPPPHHHHHT---EETTEE-PPPP-------HHHHHHHHHHHGGG-HHHHHHHHH--SS--------

Organism: NCBI:txid2126340

=== Feature glossary ===
The record interleaves many kinds of information about one protein. Here is each kind framed as the question it answers.

Q: What does the local fold look like, residue by residue?
A: The Foldseek 3Di string encodes local tertiary geometry as a 20-letter alphabet — one character per residue — derived from the relative positions of nearby Cα atoms. Unlike the amino-acid sequence, 3Di is a direct function of the 3D structure, so two proteins with the same fold have similar 3Di strings even at low sequence identity.

Q: Which residues are in helices, strands, or loops?
A: The SS8 string is DSSP's per-residue secondary-structure call. α-helix (H) means an i→i+4 H-bond ladder; β-strand (E) means the residue participates in a β-sheet; 3₁₀ (G) and π (I) are tighter and wider helices; T/S are turns/bends; '-' is loop.

Q: How big and how compact is the whole molecule?
A: Radius of gyration (Rg) is the root-mean-square distance of Cα atoms from their centroid — a single number for overall size and compactness. A globular domain of N residues has Rg ≈ 2.2·N^0.38 Å; an extended or disordered chain has a much larger Rg. The Cα contact count is the number of residue pairs whose Cα atoms are within 8 Å and are more than four positions apart in sequence — a standard proxy for tertiary packing density. The bounding box is the smallest axis-aligned box enclosing all Cα atoms.

Q: Where is each backbone atom in 3D?
A: Structure coordinates are given as an mmC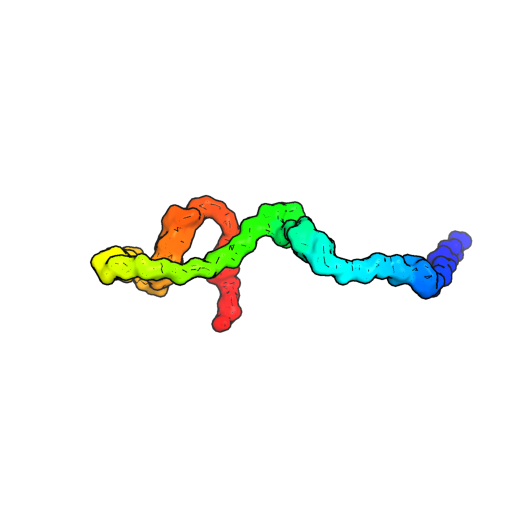IF _atom_site loop: one row per atom with element, residue name, chain id, sequence number, and x/y/z position in Å. Only the four main-chain atoms per residue are included here; side chains are omitted to keep the record compact.

Q: What is the amino-acid chain?
A: Primary structure: the covalent order of the twenty standard amino acids along the backbone. Two proteins with the same sequence will (almost always) fold to the same structure; two with 30% identity often share a fold but not the details.

Q: What if only a Cα trace is available?
A: Three-state secondary structure (P-SEA) collapses the eight DSSP classes into helix 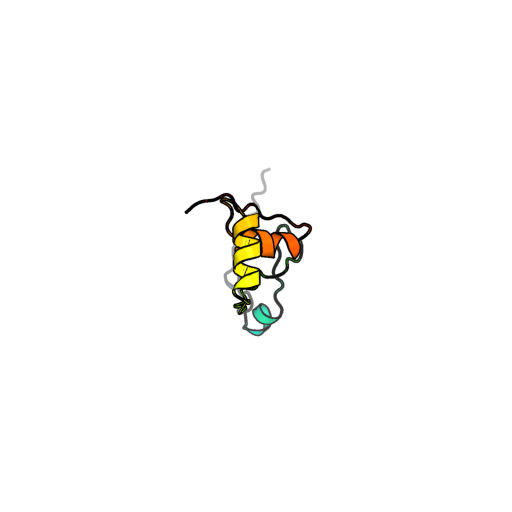(a), strand (b), and coil (c). P-SEA assigns these from Cα geometry alone — distances and angles — without requiring backbone oxygens, so it works on any Cα trace.

Q: What family and function is it annotated with?
A: Database cross-references. InterPro integrates a dozen domain/family signature databases into unified entries with residue-range hits. GO terms attach function/process/location labels with evidence codes. CATH codes position the fold in a four-level structural taxonomy. Organism is the NCBI-taxonomy species name.

Q: How confident is the AlphaFold model at each residue?
A: pLDDT is the predicted lDDT-Cα score: AlphaFold's confidence that the local environment of each residue (all inter-atomic distances within 15 Å) is correctly placed. It is a per-residue number between 0 and 100, with higher meaning more reliable.

Q: How mobile is each atom in the crystal?
A: B-factor (Debye–Waller factor) reflects atomic displacement in the crystal lattice. It is an experimental observable (units Å²), not a prediction; low values mean the atom is pinned down, high values mean it moves or is heterogeneous across the crystal.

Q: Which residues are buried vs exposed?
A: SASA measures how much of the protein is reachable by solvent. It is computed by rolling a water-sized probe over the atomic surface and summing the exposed area (Å²). Per-residue SASA distinguishes core (buried, low SASA) from surface (exposed, high SASA) residues; total SASA is a whole-molecule size measure.

Q: What do the diagnostic plots show?
A: Plot images: a contact map (which residues are close in 3D, as an N×N binary image), a Ramachandran scatter (backbone torsion angles, revealing secondary-structure composition at a glance), and — for AlphaFold structures — a PAE heatmap (pairwise prediction confidence).

Q: What known structures does this most resemble?
A: The Foldseek neighbor list gives the closest experimentally determined structures in the PDB, ranked by structural alignment. TM-score near 1 means near-identical fold; near 0.3 means only rough topology match. This is how one finds what a novel AlphaFold prediction most resembles in the solved-structure universe.

Q: Are the domains correctly placed relative to each other?
A: Predicted aligned error is AlphaFold's pairwise confidence. Unlike pLDDT (per-residue), PAE is per-residue-pair and captures whether two parts of the structure are correctly placed relative to each other. Units are ångströms of expected positional error.

Q: What do the rendered images show?
A: Structure images are PyMOL renders from six orthogonal camera directions. Cartoon representation draws helices as coils and strands as arrows; sticks shows the backbone as bonds; surface shows the solvent-excluded envelope. Rainbow coloring maps sequence position to hue (blue→red, N→C); chain coloring assigns a distinct color per polypeptide.

Q: What are the backbone torsion angles?
A: φ (phi) and ψ (psi) are the two rotatable backbone dihedrals per residue: φ is the C(i-1)–N–Cα–C torsion, ψ is the N–Cα–C–N(i+1) torsion, both in degrees on (−180°, 180°]. α-helical residues cluster near (−60°, −45°); β-strand residues near (−120°, +130°). A Ramachandran plot is simply a scatter of (φ, ψ) for every residue.